Protein AF-A0A161SSN1-F1 (afdb_monomer_lite)

Foldseek 3Di:
DDDDDDPDDDPPPPPPPDDPAAFKEFEWQADDDPDPDAWDPDDDPDDDDDTLVCLQQDDRHGDPLLVVLCVVVPGHYHYDYPVRDPDPQVVVQCVVQPDRFMWGADPVRGIHTQAGPVQSVVCVNHNVSVSVSSVVSVVPDPDPDPPDDPPPDDDD

Sequence (156 aa):
MRWHDAVMGETTDAAASAAPTIDYLGVYDADGGVVGEVRYVIGHLLGRAECALCDITHTWRRKPAWDAMVARLGASFALAHRNEVTDAAAQAVIAETGLPVVLARDPAGGWRAVLRRADLERAGGSVDEFERMLLGARGTGPSPAPPAQDARSSST

Radius of gyration: 21.99 Å; chains: 1; bounding box: 54×60×67 Å

pLDDT: mean 77.08, std 22.72, range [34.78, 98.38]

Secondary structure (DSSP, 8-state):
--PPP-------------PPPPSEEEEESS---S--S-----S--SS----HHHHHHBSSSB-HHHHHHHHHSSS-EEEEEGGG---HHHHHHHHHH-SSEEEEE-TTS-EEEEE-HHHHHHTTT-HHHHHHHHHHHHTTSPPPPPP---------

Structure (mmCIF, N/CA/C/O backbone):
data_AF-A0A161SSN1-F1
#
_entry.id   AF-A0A161SSN1-F1
#
loop_
_atom_site.group_PDB
_atom_site.id
_atom_site.type_symbol
_atom_site.label_atom_id
_atom_site.label_alt_id
_atom_site.label_comp_id
_atom_site.label_asym_id
_atom_site.label_entity_id
_atom_site.label_seq_id
_atom_site.pdbx_PDB_ins_code
_atom_site.Cartn_x
_atom_site.Cartn_y
_atom_site.Cartn_z
_atom_site.occupancy
_atom_site.B_iso_or_equiv
_atom_site.auth_seq_id
_atom_site.auth_comp_id
_atom_site.auth_asym_id
_atom_site.auth_atom_id
_atom_site.pdbx_PDB_model_num
ATOM 1 N N . MET A 1 1 ? 38.252 -30.363 -48.717 1.00 40.38 1 MET A N 1
ATOM 2 C CA . MET A 1 1 ? 38.905 -29.227 -48.032 1.00 40.38 1 MET A CA 1
ATOM 3 C C . MET A 1 1 ? 37.841 -28.156 -47.786 1.00 40.38 1 MET A C 1
ATOM 5 O O . MET A 1 1 ? 37.287 -27.684 -48.765 1.00 40.38 1 MET A O 1
ATOM 9 N N . ARG A 1 2 ? 37.572 -27.827 -46.511 1.00 42.28 2 ARG A N 1
ATOM 10 C CA . ARG A 1 2 ? 36.759 -26.705 -45.980 1.00 42.28 2 ARG A CA 1
ATOM 11 C C . ARG A 1 2 ? 35.248 -26.651 -46.292 1.00 42.28 2 ARG A C 1
ATOM 13 O O . ARG A 1 2 ? 34.822 -26.101 -47.298 1.00 42.28 2 ARG A O 1
ATOM 20 N N . TRP A 1 3 ? 34.458 -27.124 -45.327 1.00 35.62 3 TRP A N 1
ATOM 21 C CA . TRP A 1 3 ? 33.164 -26.531 -44.976 1.00 35.62 3 TRP A CA 1
ATOM 22 C C . TRP A 1 3 ? 33.447 -25.420 -43.953 1.00 35.62 3 TRP A C 1
ATOM 24 O O . TRP A 1 3 ? 34.319 -25.609 -43.105 1.00 35.62 3 TRP A O 1
ATOM 34 N N . HIS A 1 4 ? 32.796 -24.261 -44.066 1.00 47.34 4 HIS A N 1
ATOM 35 C CA . HIS A 1 4 ? 32.842 -23.229 -43.028 1.00 47.34 4 HIS A CA 1
ATOM 36 C C . HIS A 1 4 ? 31.691 -23.440 -42.044 1.00 47.34 4 HIS A C 1
ATOM 38 O O . HIS A 1 4 ? 30.532 -23.531 -42.446 1.00 47.34 4 HIS A O 1
ATOM 44 N N . ASP A 1 5 ? 32.070 -23.502 -40.772 1.00 46.59 5 ASP A N 1
ATOM 45 C CA . ASP A 1 5 ? 31.241 -23.403 -39.579 1.00 46.59 5 ASP A CA 1
ATOM 46 C C . ASP A 1 5 ? 30.484 -22.070 -39.490 1.00 46.59 5 ASP A C 1
ATOM 48 O O . ASP A 1 5 ? 31.051 -21.021 -39.796 1.00 46.59 5 ASP A O 1
ATOM 52 N N . ALA A 1 6 ? 29.243 -22.123 -38.992 1.00 45.47 6 ALA A N 1
ATOM 53 C CA . ALA A 1 6 ? 28.684 -21.171 -38.022 1.00 45.47 6 ALA A CA 1
ATOM 54 C C . ALA A 1 6 ? 27.262 -21.611 -37.615 1.00 45.47 6 ALA A C 1
ATOM 56 O O . ALA A 1 6 ? 26.265 -21.063 -38.082 1.00 45.47 6 ALA A O 1
ATOM 57 N N . VAL A 1 7 ? 27.159 -22.598 -36.721 1.00 49.06 7 VAL A N 1
ATOM 58 C CA . VAL A 1 7 ? 25.970 -22.743 -35.866 1.00 49.06 7 VAL A CA 1
ATOM 59 C C . VAL A 1 7 ? 26.175 -21.781 -34.700 1.00 49.06 7 VAL A C 1
ATOM 61 O O . VAL A 1 7 ? 26.919 -22.067 -33.766 1.00 49.06 7 VAL A O 1
ATOM 64 N N . MET A 1 8 ? 25.587 -20.591 -34.807 1.00 42.59 8 MET A N 1
ATOM 65 C CA . MET A 1 8 ? 25.586 -19.603 -33.733 1.00 42.59 8 MET A CA 1
ATOM 66 C C . MET A 1 8 ? 24.394 -19.852 -32.813 1.00 42.59 8 MET A C 1
ATOM 68 O O . MET A 1 8 ? 23.256 -19.593 -33.189 1.00 42.59 8 MET A O 1
ATOM 72 N N . GLY A 1 9 ? 24.712 -20.286 -31.594 1.00 40.72 9 GLY A N 1
ATOM 73 C CA . GLY A 1 9 ? 24.134 -19.700 -30.388 1.00 40.72 9 GLY A CA 1
ATOM 74 C C . GLY A 1 9 ? 22.748 -20.185 -29.997 1.00 40.72 9 GLY A C 1
ATOM 75 O O . GLY A 1 9 ? 21.757 -19.502 -30.220 1.00 40.72 9 GLY A O 1
ATOM 76 N N . GLU A 1 10 ? 22.744 -21.339 -29.339 1.00 40.31 10 GLU A N 1
ATOM 77 C CA . GLU A 1 10 ? 21.853 -21.726 -28.245 1.00 40.31 10 GLU A CA 1
ATOM 78 C C . GLU A 1 10 ? 21.171 -20.524 -27.562 1.00 40.31 10 GLU A C 1
ATOM 80 O O . GLU A 1 10 ? 21.822 -19.672 -26.950 1.00 40.31 10 GLU A O 1
ATOM 85 N N . THR A 1 11 ? 19.844 -20.452 -27.671 1.00 47.59 11 THR A N 1
ATOM 86 C CA . THR A 1 11 ? 19.005 -19.602 -26.832 1.00 47.59 11 THR A CA 1
ATOM 87 C C . THR A 1 11 ? 19.055 -20.147 -25.415 1.00 47.59 11 THR A C 1
ATOM 89 O O . THR A 1 11 ? 18.229 -20.966 -25.016 1.00 47.59 11 THR A O 1
ATOM 92 N N . THR A 1 12 ? 20.041 -19.703 -24.638 1.00 43.59 12 THR A N 1
ATOM 93 C CA . THR A 1 12 ? 20.001 -19.890 -23.192 1.00 43.59 12 THR A CA 1
ATOM 94 C C . THR A 1 12 ? 18.860 -19.042 -22.658 1.00 43.59 12 THR A C 1
ATOM 96 O O . THR A 1 12 ? 18.993 -17.835 -22.452 1.00 43.59 12 THR A O 1
ATOM 99 N N . ASP A 1 13 ? 17.727 -19.710 -22.473 1.00 44.12 13 ASP A N 1
ATOM 100 C CA . ASP A 1 13 ? 16.623 -19.283 -21.639 1.00 44.12 13 ASP A CA 1
ATOM 101 C C . ASP A 1 13 ? 17.204 -19.036 -20.243 1.00 44.12 13 ASP A C 1
ATOM 103 O O . ASP A 1 13 ? 17.470 -19.953 -19.459 1.00 44.12 13 ASP A O 1
ATOM 107 N N . ALA A 1 14 ? 17.542 -17.777 -19.975 1.00 45.66 14 ALA A N 1
ATOM 108 C CA . ALA A 1 14 ? 17.942 -17.350 -18.656 1.00 45.66 14 ALA A CA 1
ATOM 109 C C . ALA A 1 14 ? 16.680 -17.390 -17.796 1.00 45.66 14 ALA A C 1
ATOM 111 O O . ALA A 1 14 ? 15.989 -16.386 -17.632 1.00 45.66 14 ALA A O 1
ATOM 112 N N . ALA A 1 15 ? 16.396 -18.565 -17.233 1.00 51.25 15 ALA A N 1
ATOM 113 C CA . ALA A 1 15 ? 15.621 -18.699 -16.014 1.00 51.25 15 ALA A CA 1
ATOM 114 C C . ALA A 1 15 ? 16.363 -17.916 -14.919 1.00 51.25 15 ALA A C 1
ATOM 116 O O . ALA A 1 15 ? 17.143 -18.455 -14.132 1.00 51.25 15 ALA A O 1
ATOM 117 N N . ALA A 1 16 ? 16.187 -16.596 -14.944 1.00 51.75 16 ALA A N 1
ATOM 118 C CA . ALA A 1 16 ? 16.660 -15.693 -13.926 1.00 51.75 16 ALA A CA 1
ATOM 119 C C . ALA A 1 16 ? 15.974 -16.099 -12.623 1.00 51.75 16 ALA A C 1
ATOM 121 O O . ALA A 1 16 ? 14.752 -16.223 -12.560 1.00 51.75 16 ALA A O 1
ATOM 122 N N . SER A 1 17 ? 16.797 -16.360 -11.610 1.00 52.53 17 SER A N 1
ATOM 123 C CA . SER A 1 17 ? 16.401 -16.767 -10.265 1.00 52.53 17 SER A CA 1
ATOM 124 C C . SER A 1 17 ? 15.193 -15.961 -9.780 1.00 52.53 17 SER A C 1
ATOM 126 O O . SER A 1 17 ? 15.300 -14.765 -9.502 1.00 52.53 17 SER A O 1
ATOM 128 N N . ALA A 1 18 ? 14.031 -16.610 -9.718 1.00 55.31 18 ALA A N 1
ATOM 129 C CA . ALA A 1 18 ? 12.792 -15.965 -9.324 1.00 55.31 18 ALA A CA 1
ATOM 130 C C . ALA A 1 18 ? 12.758 -15.845 -7.798 1.00 55.31 18 ALA A C 1
ATOM 132 O O . ALA A 1 18 ? 12.146 -16.654 -7.099 1.00 55.31 18 ALA A O 1
ATOM 133 N N . ALA A 1 19 ? 13.423 -14.817 -7.266 1.00 55.28 19 ALA A N 1
ATOM 134 C CA . ALA A 1 19 ? 13.026 -14.284 -5.971 1.00 55.28 19 ALA A CA 1
ATOM 135 C C . ALA A 1 19 ? 11.505 -14.030 -6.015 1.00 55.28 19 ALA A C 1
ATOM 137 O O . ALA A 1 19 ? 11.002 -13.581 -7.055 1.00 55.28 19 ALA A O 1
ATOM 138 N N . PRO A 1 20 ? 10.760 -14.346 -4.940 1.00 61.78 20 PRO A N 1
ATOM 139 C CA . PRO A 1 20 ? 9.311 -14.215 -4.948 1.00 61.78 20 PRO A CA 1
ATOM 140 C C . PRO A 1 20 ? 8.940 -12.787 -5.341 1.00 61.78 20 PRO A C 1
ATOM 142 O O . PRO A 1 20 ? 9.338 -11.815 -4.698 1.00 61.78 20 PRO A O 1
ATOM 145 N N . THR A 1 21 ? 8.228 -12.674 -6.456 1.00 79.81 21 THR A N 1
ATOM 146 C CA . THR A 1 21 ? 7.774 -11.392 -6.976 1.00 79.81 21 THR A CA 1
ATOM 147 C C . THR A 1 21 ? 6.559 -10.950 -6.179 1.00 79.81 21 THR A C 1
ATOM 149 O O . THR A 1 21 ? 5.642 -11.736 -5.974 1.00 79.81 21 THR A O 1
ATOM 152 N N . ILE A 1 22 ? 6.572 -9.698 -5.723 1.00 89.69 22 ILE A N 1
ATOM 153 C CA . ILE A 1 22 ? 5.434 -9.079 -5.048 1.00 89.69 22 ILE A CA 1
ATOM 154 C C . ILE A 1 22 ? 4.374 -8.700 -6.090 1.00 89.69 22 ILE A C 1
ATOM 156 O O . ILE A 1 22 ? 4.666 -7.926 -6.999 1.00 89.69 22 ILE A O 1
ATOM 160 N N . ASP A 1 23 ? 3.151 -9.207 -5.936 1.00 94.88 23 ASP A N 1
ATOM 161 C CA . ASP A 1 23 ? 2.027 -8.935 -6.841 1.00 94.88 23 ASP A CA 1
ATOM 162 C C . ASP A 1 23 ? 1.359 -7.595 -6.515 1.00 94.88 23 ASP A C 1
ATOM 164 O O . ASP A 1 23 ? 0.913 -6.884 -7.415 1.00 94.88 23 ASP A O 1
ATOM 168 N N . TYR A 1 24 ? 1.301 -7.230 -5.229 1.00 97.19 24 TYR A N 1
ATOM 169 C CA . TYR A 1 24 ? 0.722 -5.972 -4.755 1.00 97.19 24 TYR A CA 1
ATOM 170 C C . TYR A 1 24 ? 1.616 -5.267 -3.750 1.00 97.19 24 TYR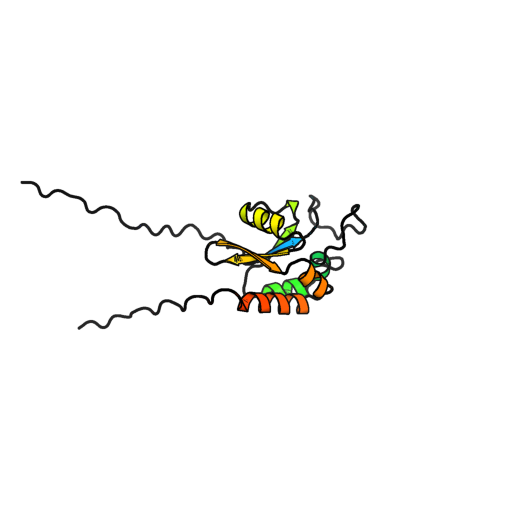 A C 1
ATOM 172 O O . TYR A 1 24 ? 2.120 -5.884 -2.813 1.00 97.19 24 TYR A O 1
ATOM 180 N N . LEU A 1 25 ? 1.729 -3.951 -3.897 1.00 97.62 25 LEU A N 1
ATOM 181 C CA . LEU A 1 25 ? 2.421 -3.086 -2.952 1.00 97.62 25 LEU A CA 1
ATOM 182 C C . LEU A 1 25 ? 1.465 -1.999 -2.459 1.00 97.62 25 LEU A C 1
ATOM 184 O O . LEU A 1 25 ? 1.104 -1.093 -3.207 1.00 97.62 25 LEU A O 1
ATOM 188 N N . GLY A 1 26 ? 1.054 -2.083 -1.196 1.00 97.75 26 GLY A N 1
ATOM 189 C CA . GLY A 1 26 ? 0.355 -0.997 -0.513 1.00 97.75 26 GLY A CA 1
ATOM 190 C C . GLY A 1 26 ? 1.355 -0.029 0.113 1.00 97.75 26 GLY A C 1
ATOM 191 O O . GLY A 1 26 ? 2.155 -0.435 0.954 1.00 97.75 26 GLY A O 1
ATOM 192 N N . VAL A 1 27 ? 1.300 1.243 -0.275 1.00 96.81 27 VAL A N 1
ATOM 193 C CA . VAL A 1 27 ? 2.195 2.288 0.231 1.00 96.81 27 VAL A CA 1
ATOM 194 C C . VAL A 1 27 ? 1.410 3.276 1.078 1.00 96.81 27 VAL A C 1
ATOM 196 O O . VAL A 1 27 ? 0.480 3.938 0.604 1.00 96.81 27 VAL A O 1
ATOM 199 N N . TYR A 1 28 ? 1.789 3.373 2.349 1.00 93.88 28 TYR A N 1
ATOM 200 C CA . TYR A 1 28 ? 1.206 4.330 3.279 1.00 93.88 28 TYR A CA 1
ATOM 201 C C . TYR A 1 28 ? 1.656 5.757 2.963 1.00 93.88 28 TYR A C 1
ATOM 203 O O . TYR A 1 28 ? 2.808 5.992 2.602 1.00 93.88 28 TYR A O 1
ATOM 211 N N . ASP A 1 29 ? 0.788 6.736 3.217 1.00 91.00 29 ASP A N 1
ATOM 212 C CA . ASP A 1 29 ? 1.193 8.142 3.335 1.00 91.00 29 ASP A CA 1
ATOM 213 C C . ASP A 1 29 ? 1.758 8.433 4.737 1.00 91.00 29 ASP A C 1
ATOM 215 O O . ASP A 1 29 ? 1.229 9.231 5.508 1.00 91.00 29 ASP A O 1
ATOM 219 N N . ALA A 1 30 ? 2.802 7.699 5.109 1.00 84.06 30 ALA A N 1
ATOM 220 C CA . ALA A 1 30 ? 3.492 7.823 6.386 1.00 84.06 30 ALA A CA 1
ATOM 221 C C . ALA A 1 30 ? 4.955 7.397 6.219 1.00 84.06 30 ALA A C 1
ATOM 223 O O . ALA A 1 30 ? 5.261 6.618 5.313 1.00 84.06 30 ALA A O 1
ATOM 224 N N . ASP A 1 31 ? 5.835 7.905 7.084 1.00 82.25 31 ASP A N 1
ATOM 225 C CA . ASP A 1 31 ? 7.239 7.489 7.149 1.00 82.25 31 ASP A CA 1
ATOM 226 C C . ASP A 1 31 ? 7.417 6.392 8.211 1.00 82.25 31 ASP A C 1
ATOM 228 O O . ASP A 1 31 ? 6.900 6.508 9.323 1.00 82.25 31 ASP A O 1
ATOM 232 N N . GLY A 1 32 ? 8.170 5.347 7.872 1.00 67.44 32 GLY A N 1
ATOM 233 C CA . GLY A 1 32 ? 8.630 4.310 8.790 1.00 67.44 32 GLY A CA 1
ATOM 234 C C . GLY A 1 32 ? 9.883 4.751 9.545 1.00 67.44 32 GLY A C 1
ATOM 235 O O . GLY A 1 32 ? 10.665 5.567 9.049 1.00 67.44 32 GLY A O 1
ATOM 236 N N . GLY A 1 33 ? 10.085 4.216 10.751 1.00 63.75 33 GLY A N 1
ATOM 237 C CA . GLY A 1 33 ? 11.220 4.541 11.619 1.00 63.75 33 GLY A CA 1
ATOM 238 C C . GLY A 1 33 ? 11.784 3.320 12.347 1.00 63.75 33 GLY A C 1
ATOM 239 O O . GLY A 1 33 ? 11.089 2.326 12.554 1.00 63.75 33 GLY A O 1
ATOM 240 N N . VAL A 1 34 ? 13.059 3.403 12.746 1.00 50.50 34 VAL A N 1
ATOM 241 C CA . VAL A 1 34 ? 13.806 2.327 13.422 1.00 50.50 34 VAL A CA 1
ATOM 242 C C . VAL A 1 34 ? 13.407 2.234 14.899 1.00 50.50 34 VAL A C 1
ATOM 244 O O . VAL A 1 34 ? 14.167 2.602 15.786 1.00 50.50 34 VAL A O 1
ATOM 247 N N . VAL A 1 35 ? 12.207 1.739 15.179 1.00 46.00 35 VAL A N 1
ATOM 248 C CA . VAL A 1 35 ? 11.908 1.071 16.451 1.00 46.00 35 VAL A CA 1
ATOM 249 C C . VAL A 1 35 ? 11.103 -0.164 16.092 1.00 46.00 35 VAL A C 1
ATOM 251 O O . VAL A 1 35 ? 9.888 -0.115 15.909 1.00 46.00 35 VAL A O 1
ATOM 254 N N . GLY A 1 36 ? 11.826 -1.269 15.910 1.00 45.84 36 GLY A N 1
ATOM 255 C CA . GLY A 1 36 ? 11.221 -2.584 15.796 1.00 45.84 36 GLY A CA 1
ATOM 256 C C . GLY A 1 36 ? 10.258 -2.795 16.958 1.00 45.84 36 GLY A C 1
ATOM 257 O O . GLY A 1 36 ? 10.601 -2.537 18.106 1.00 45.84 36 GLY A O 1
ATOM 258 N N . GLU A 1 37 ? 9.046 -3.231 16.625 1.00 55.56 37 GLU A N 1
ATOM 259 C CA . GLU A 1 37 ? 8.090 -3.771 17.585 1.00 55.56 37 GLU A CA 1
ATOM 260 C C . GLU A 1 37 ? 7.696 -2.801 18.711 1.00 55.56 37 GLU A C 1
ATOM 262 O O . GLU A 1 37 ? 7.986 -3.058 19.865 1.00 55.56 37 GLU A O 1
ATOM 267 N N . VAL A 1 38 ? 7.001 -1.695 18.409 1.00 48.44 38 VAL A N 1
ATOM 268 C CA . VAL A 1 38 ? 5.951 -1.135 19.291 1.00 48.44 38 VAL A CA 1
ATOM 269 C C . VAL A 1 38 ? 5.221 0.006 18.583 1.00 48.44 38 VAL A C 1
ATOM 271 O O . VAL A 1 38 ? 5.711 1.115 18.448 1.00 48.44 38 VAL A O 1
ATOM 274 N N . ARG A 1 39 ? 3.982 -0.338 18.218 1.00 43.31 39 ARG A N 1
ATOM 275 C CA . ARG A 1 39 ? 2.767 0.478 18.280 1.00 43.31 39 ARG A CA 1
ATOM 276 C C . ARG A 1 39 ? 2.682 1.705 17.385 1.00 43.31 39 ARG A C 1
ATOM 278 O O . ARG A 1 39 ? 3.601 2.491 17.237 1.00 43.31 39 ARG A O 1
ATOM 285 N N . TYR A 1 40 ? 1.465 1.873 16.877 1.00 48.56 40 TYR A N 1
ATOM 286 C CA . TYR A 1 40 ? 0.859 3.156 16.561 1.00 48.56 40 TYR A CA 1
ATOM 287 C C . TYR A 1 40 ? 1.360 4.184 17.585 1.00 48.56 40 TYR A C 1
ATOM 289 O O . TYR A 1 40 ? 0.883 4.206 18.724 1.00 48.56 40 TYR A O 1
ATOM 297 N N . VAL A 1 41 ? 2.389 4.958 17.225 1.00 48.00 41 VAL A N 1
ATOM 298 C CA . VAL A 1 41 ? 2.757 6.144 17.985 1.00 48.00 41 VAL A CA 1
ATOM 299 C C . VAL A 1 41 ? 1.588 7.073 17.744 1.00 48.00 41 VAL A C 1
ATOM 301 O O . VAL A 1 41 ? 1.436 7.694 16.695 1.00 48.00 41 VAL A O 1
ATOM 304 N N . ILE A 1 42 ? 0.677 6.991 18.706 1.00 48.38 42 ILE A N 1
ATOM 305 C CA . ILE A 1 42 ? -0.491 7.824 18.854 1.00 48.38 42 ILE A CA 1
ATOM 306 C C . ILE A 1 42 ? -0.039 9.262 18.706 1.00 48.38 42 ILE A C 1
ATOM 308 O O . ILE A 1 42 ? 0.881 9.719 19.382 1.00 48.38 42 ILE A O 1
ATOM 312 N N . GLY A 1 43 ? -0.788 9.963 17.871 1.00 41.31 43 GLY A N 1
ATOM 313 C CA . GLY A 1 43 ? -0.742 11.397 17.788 1.00 41.31 43 GLY A CA 1
ATOM 314 C C . GLY A 1 43 ? 0.116 11.828 16.626 1.00 41.31 43 GLY A C 1
ATOM 315 O O . GLY A 1 43 ? 1.328 11.925 16.743 1.00 41.31 43 GLY A O 1
ATOM 316 N N . HIS A 1 44 ? -0.559 12.244 15.558 1.00 45.22 44 HIS A N 1
ATOM 317 C CA . HIS A 1 44 ? -0.343 13.631 15.187 1.00 45.22 44 HIS A CA 1
ATOM 318 C C . HIS A 1 44 ? 1.136 13.955 14.923 1.00 45.22 44 HIS A C 1
ATOM 320 O O . HIS A 1 44 ? 1.631 14.977 15.396 1.00 45.22 44 HIS A O 1
ATOM 326 N N . LEU A 1 45 ? 1.846 13.102 14.166 1.00 47.47 45 LEU A N 1
ATOM 327 C CA . LEU A 1 45 ? 3.151 13.443 13.594 1.00 47.47 45 LEU A CA 1
ATOM 328 C C . LEU A 1 45 ? 2.932 14.440 12.443 1.00 47.47 45 LEU A C 1
ATOM 330 O O . LEU A 1 45 ? 3.171 14.184 11.268 1.00 47.47 45 LEU A O 1
ATOM 334 N N . LEU A 1 46 ? 2.430 15.601 12.868 1.00 43.72 46 LEU A N 1
ATOM 335 C CA . LEU A 1 46 ? 2.869 16.926 12.482 1.00 43.72 46 LEU A CA 1
ATOM 336 C C . LEU A 1 46 ? 2.601 17.252 11.011 1.00 43.72 46 LEU A C 1
ATOM 338 O O . LEU A 1 46 ? 3.508 17.570 10.247 1.00 43.72 46 LEU A O 1
ATOM 342 N N . GLY A 1 47 ? 1.310 17.226 10.652 1.00 43.62 47 GLY A N 1
ATOM 343 C CA . GLY A 1 47 ? 0.776 18.032 9.548 1.00 43.62 47 GLY A CA 1
ATOM 344 C C . GLY A 1 47 ? 0.318 17.291 8.292 1.00 43.62 47 GLY A C 1
ATOM 345 O O . GLY A 1 47 ? 0.161 17.936 7.259 1.00 43.62 47 GLY A O 1
ATOM 346 N N . ARG A 1 48 ? 0.110 15.968 8.333 1.00 51.03 48 ARG A N 1
ATOM 347 C CA . ARG A 1 48 ? -0.329 15.193 7.157 1.00 51.03 48 ARG A CA 1
ATOM 348 C C . ARG A 1 48 ? -1.630 14.446 7.455 1.00 51.03 48 ARG A C 1
ATOM 350 O O . ARG A 1 48 ? -1.822 13.989 8.578 1.00 51.03 48 ARG A O 1
ATOM 357 N N . ALA A 1 49 ? -2.528 14.433 6.470 1.00 54.50 49 ALA A N 1
ATOM 358 C CA . ALA A 1 49 ? -3.894 13.920 6.564 1.00 54.50 49 ALA A CA 1
ATOM 359 C C . ALA A 1 49 ? -3.957 12.473 7.086 1.00 54.50 49 ALA A C 1
ATOM 361 O O . ALA A 1 49 ? -2.984 11.727 6.996 1.00 54.50 49 ALA A O 1
ATOM 362 N N . GLU A 1 50 ? -5.122 12.080 7.601 1.00 73.69 50 GLU A N 1
ATOM 363 C CA . GLU A 1 50 ? -5.447 10.685 7.907 1.00 73.69 50 GLU A CA 1
ATOM 364 C C . GLU A 1 50 ? -5.063 9.767 6.727 1.00 73.69 50 GLU A C 1
ATOM 366 O O . GLU A 1 50 ? -5.418 10.005 5.568 1.00 73.69 50 GLU A O 1
ATOM 371 N N . CYS A 1 51 ? -4.237 8.752 6.992 1.00 87.69 51 CYS A N 1
ATOM 372 C CA . CYS A 1 51 ? -3.822 7.799 5.969 1.00 87.69 51 CYS A CA 1
ATOM 373 C C . CYS A 1 51 ? -4.843 6.661 5.928 1.00 87.69 51 CYS A C 1
ATOM 375 O O . CYS A 1 51 ? -4.763 5.727 6.724 1.00 87.69 51 CYS A O 1
ATOM 377 N N . ALA A 1 52 ? -5.760 6.696 4.960 1.00 92.38 52 ALA A N 1
ATOM 378 C CA . ALA A 1 52 ? -6.831 5.703 4.850 1.00 92.38 52 ALA A CA 1
ATOM 379 C C . ALA A 1 52 ? -6.326 4.244 4.775 1.00 92.38 52 ALA A C 1
ATOM 381 O O . ALA A 1 52 ? -6.960 3.336 5.307 1.00 92.38 52 ALA A O 1
ATOM 382 N N . LEU A 1 53 ? -5.151 3.986 4.179 1.00 94.62 53 LEU A N 1
ATOM 383 C CA . LEU A 1 53 ? -4.563 2.637 4.176 1.00 94.62 53 LEU A CA 1
ATOM 384 C C . LEU A 1 53 ? -4.107 2.194 5.576 1.00 94.62 53 LEU A C 1
ATOM 386 O O . LEU A 1 53 ? -4.208 1.009 5.903 1.00 94.62 53 LEU A O 1
ATOM 390 N N . CYS A 1 54 ? -3.650 3.120 6.427 1.00 91.62 54 CYS A N 1
ATOM 391 C CA . CYS A 1 54 ? -3.377 2.823 7.834 1.00 91.62 54 CYS A CA 1
ATOM 392 C C . CYS A 1 54 ? -4.666 2.398 8.547 1.00 91.62 54 CYS A C 1
ATOM 394 O O . CYS A 1 54 ? -4.658 1.380 9.234 1.00 91.62 54 CYS A O 1
ATOM 396 N N . ASP A 1 55 ? -5.778 3.101 8.320 1.00 90.62 55 ASP A N 1
ATOM 397 C CA . ASP A 1 55 ? -7.065 2.778 8.950 1.00 90.62 55 ASP A CA 1
ATOM 398 C C . ASP A 1 55 ? -7.623 1.430 8.491 1.00 90.62 55 ASP A C 1
ATOM 400 O O . ASP A 1 55 ? -8.272 0.726 9.264 1.00 90.62 55 ASP A O 1
ATOM 404 N N . ILE A 1 56 ? -7.358 1.029 7.245 1.00 95.81 56 ILE A N 1
ATOM 405 C CA . ILE A 1 56 ? -7.739 -0.288 6.716 1.00 95.81 56 ILE A CA 1
ATOM 406 C C . ILE A 1 56 ? -6.912 -1.395 7.380 1.00 95.81 56 ILE A C 1
ATOM 408 O O . ILE A 1 56 ? -7.463 -2.416 7.792 1.00 95.81 56 ILE A O 1
ATOM 412 N N . THR A 1 57 ? -5.605 -1.189 7.526 1.00 93.88 57 THR A N 1
ATOM 413 C CA . THR A 1 57 ? -4.641 -2.223 7.940 1.00 93.88 57 THR A CA 1
ATOM 414 C C . THR A 1 57 ? -4.466 -2.334 9.457 1.00 93.88 57 THR A C 1
ATOM 416 O O . THR A 1 57 ? -4.132 -3.412 9.959 1.00 93.88 57 THR A O 1
ATOM 419 N N . HIS A 1 58 ? -4.705 -1.257 10.209 1.00 89.56 58 HIS A N 1
ATOM 420 C CA . HIS A 1 58 ? -4.404 -1.154 11.636 1.00 89.56 58 HIS A CA 1
ATOM 421 C C . HIS A 1 58 ? -5.588 -0.631 12.460 1.00 89.56 58 HIS A C 1
ATOM 423 O O . HIS A 1 58 ? -6.479 0.065 11.988 1.00 89.56 58 HIS A O 1
ATOM 429 N N . THR A 1 59 ? -5.589 -0.991 13.741 1.00 81.75 59 THR A N 1
ATOM 430 C CA . THR A 1 59 ? -6.271 -0.233 14.798 1.00 81.75 59 THR A CA 1
ATOM 431 C C . THR A 1 59 ? -5.170 0.328 15.698 1.00 81.75 59 THR A C 1
ATOM 433 O O . THR A 1 59 ? -4.488 1.266 15.318 1.00 81.75 59 THR A O 1
ATOM 436 N N . TRP A 1 60 ? -4.865 -0.325 16.822 1.00 78.12 60 TRP A N 1
ATOM 437 C CA . TRP A 1 60 ? -3.650 -0.066 17.614 1.00 78.12 60 TRP A CA 1
ATOM 438 C C . TRP A 1 60 ? -2.482 -1.006 17.253 1.00 78.12 60 TRP A C 1
ATOM 440 O O . TRP A 1 60 ? -1.339 -0.793 17.660 1.00 78.12 60 TRP A O 1
ATOM 450 N N . ARG A 1 61 ? -2.802 -2.077 16.521 1.00 81.50 61 ARG A N 1
ATOM 451 C CA . ARG A 1 61 ? -1.919 -3.073 15.898 1.00 81.50 61 ARG A CA 1
ATOM 452 C C . ARG A 1 61 ? -2.517 -3.463 14.547 1.00 81.50 61 ARG A C 1
ATOM 454 O O . ARG A 1 61 ? -3.663 -3.097 14.274 1.00 81.50 61 ARG A O 1
ATOM 461 N N . ARG A 1 62 ? -1.783 -4.236 13.744 1.00 86.50 62 ARG A N 1
ATOM 462 C CA . ARG A 1 62 ? -2.312 -4.802 12.497 1.00 86.50 62 ARG A CA 1
ATOM 463 C C . ARG A 1 62 ? -3.581 -5.611 12.773 1.00 86.50 62 ARG A C 1
ATOM 465 O O . ARG A 1 62 ? -3.647 -6.355 13.756 1.00 86.50 62 ARG A O 1
ATOM 472 N N . LYS A 1 63 ? -4.609 -5.425 11.946 1.00 92.38 63 LYS A N 1
ATOM 473 C CA . LYS A 1 63 ? -5.881 -6.137 12.086 1.00 92.38 63 LYS A CA 1
ATOM 474 C C . LYS A 1 63 ? -5.691 -7.610 11.708 1.00 92.38 63 LYS A C 1
ATOM 476 O O . LYS A 1 63 ? -5.259 -7.873 10.593 1.00 92.38 63 LYS A O 1
ATOM 481 N N . PRO A 1 64 ? -6.123 -8.579 12.535 1.00 96.62 64 PRO A N 1
ATOM 482 C CA . PRO A 1 64 ? -6.123 -9.988 12.132 1.00 96.62 64 PRO A CA 1
ATOM 483 C C . PRO A 1 64 ? -6.942 -10.252 10.859 1.00 96.62 64 PRO A C 1
ATOM 485 O O . PRO A 1 64 ? -6.601 -11.122 10.066 1.00 96.62 64 PRO A O 1
ATOM 488 N N . ALA A 1 65 ? -8.003 -9.465 10.635 1.00 97.25 65 ALA A N 1
ATOM 489 C CA . ALA A 1 65 ? -8.801 -9.523 9.411 1.00 97.25 65 ALA A CA 1
ATOM 490 C C . ALA A 1 65 ? -7.983 -9.180 8.154 1.00 97.25 65 ALA A C 1
ATOM 492 O O . ALA A 1 65 ? -8.212 -9.781 7.109 1.00 97.25 65 ALA A O 1
ATOM 493 N N . TRP A 1 66 ? -7.012 -8.263 8.262 1.00 97.56 66 TRP A N 1
ATOM 494 C CA . TRP A 1 66 ? -6.100 -7.935 7.166 1.00 97.56 66 TRP A CA 1
ATOM 495 C C . TRP A 1 66 ? -5.234 -9.140 6.798 1.00 97.56 66 TRP A C 1
ATOM 497 O O . TRP A 1 66 ? -5.201 -9.537 5.638 1.00 97.56 66 TRP A O 1
ATOM 507 N N . ASP A 1 67 ? -4.589 -9.762 7.788 1.00 95.69 67 ASP A N 1
ATOM 508 C CA . ASP A 1 67 ? -3.735 -10.931 7.549 1.00 95.69 67 ASP A CA 1
ATOM 509 C C . ASP A 1 67 ? -4.549 -12.105 6.979 1.00 95.69 67 ASP A C 1
ATOM 511 O O . ASP A 1 67 ? -4.120 -12.773 6.038 1.00 95.69 67 ASP A O 1
ATOM 515 N N . ALA A 1 68 ? -5.770 -12.311 7.486 1.00 97.88 68 ALA A N 1
ATOM 516 C CA . ALA A 1 68 ? -6.686 -13.315 6.956 1.00 97.88 68 ALA A CA 1
ATOM 517 C C . ALA A 1 68 ? -7.103 -13.022 5.504 1.00 97.88 68 ALA A C 1
ATOM 519 O O . ALA A 1 68 ? -7.233 -13.957 4.718 1.00 97.88 68 ALA A O 1
ATOM 520 N N . MET A 1 69 ? -7.324 -11.755 5.143 1.00 97.62 69 MET A N 1
ATOM 521 C CA . MET A 1 69 ? -7.626 -11.345 3.768 1.00 97.62 69 MET A CA 1
ATOM 522 C C . MET A 1 69 ? -6.442 -11.612 2.839 1.00 97.62 69 MET A C 1
ATOM 524 O O . MET A 1 69 ? -6.614 -12.289 1.828 1.00 97.62 69 MET A O 1
ATOM 528 N N . VAL A 1 70 ? -5.229 -11.191 3.216 1.00 96.25 70 VAL A N 1
ATOM 529 C CA . VAL A 1 70 ? -4.015 -11.445 2.421 1.00 96.25 70 VAL A CA 1
ATOM 530 C C . VAL A 1 70 ? -3.801 -12.947 2.206 1.00 96.25 70 VAL A C 1
ATOM 532 O O . VAL A 1 70 ? -3.494 -13.366 1.093 1.00 96.25 70 VAL A O 1
ATOM 535 N N . ALA A 1 71 ? -4.043 -13.777 3.225 1.00 95.38 71 ALA A N 1
ATOM 536 C CA . ALA A 1 71 ? -3.941 -15.232 3.100 1.00 95.38 71 ALA A CA 1
ATOM 537 C C . ALA A 1 71 ? -4.944 -15.838 2.095 1.00 95.38 71 ALA A C 1
ATOM 539 O O . ALA A 1 71 ? -4.631 -16.832 1.442 1.00 95.38 71 ALA A O 1
ATOM 540 N N . ARG A 1 72 ? -6.141 -15.251 1.946 1.00 94.81 72 ARG A N 1
ATOM 541 C CA . ARG A 1 72 ? -7.165 -15.695 0.978 1.00 94.81 72 ARG A CA 1
ATOM 542 C C . ARG A 1 72 ? -6.956 -15.145 -0.430 1.00 94.81 72 ARG A C 1
ATOM 544 O O . ARG A 1 72 ? -7.528 -15.672 -1.379 1.00 94.81 72 ARG A O 1
ATOM 551 N N . LEU A 1 73 ? -6.149 -14.097 -0.572 1.00 90.75 73 LEU A N 1
ATOM 552 C CA . LEU A 1 73 ? -6.025 -13.309 -1.794 1.00 90.75 73 LEU A CA 1
ATOM 553 C C . LEU A 1 73 ? -5.405 -14.079 -2.979 1.00 90.75 73 LEU A C 1
ATOM 555 O O . LEU A 1 73 ? -5.523 -13.645 -4.130 1.00 90.75 73 LEU A O 1
ATOM 559 N N . GLY A 1 74 ? -4.707 -15.186 -2.700 1.00 90.06 74 GLY A N 1
ATOM 560 C CA . GLY A 1 74 ? -4.013 -15.995 -3.708 1.00 90.06 74 GLY A CA 1
ATOM 561 C C . GLY A 1 74 ? -2.892 -15.246 -4.438 1.00 90.06 74 GLY A C 1
ATOM 562 O O . GLY A 1 74 ? -2.488 -15.664 -5.516 1.00 90.06 74 GLY A O 1
ATOM 563 N N . ALA A 1 75 ? -2.433 -14.122 -3.881 1.00 90.88 75 ALA A N 1
ATOM 564 C CA . ALA A 1 75 ? -1.388 -13.267 -4.429 1.00 90.88 75 ALA A CA 1
ATOM 565 C C . ALA A 1 75 ? -0.581 -12.654 -3.283 1.00 90.88 75 ALA A C 1
ATOM 567 O O . ALA A 1 75 ? -1.122 -12.379 -2.207 1.00 90.88 75 ALA A O 1
ATOM 568 N N . SER A 1 76 ? 0.701 -12.418 -3.519 1.00 93.75 76 SER A N 1
ATOM 569 C CA . SER A 1 76 ? 1.582 -11.776 -2.552 1.00 93.75 76 SER A CA 1
ATOM 570 C C . SER A 1 76 ? 1.238 -10.290 -2.393 1.00 93.75 76 SER A C 1
ATOM 572 O O . SER A 1 76 ? 1.013 -9.565 -3.362 1.00 93.75 76 SER A O 1
ATOM 574 N N . PHE A 1 77 ? 1.184 -9.824 -1.146 1.00 95.94 77 PHE A N 1
ATOM 575 C CA . PHE A 1 77 ? 0.866 -8.436 -0.820 1.00 95.94 77 PHE A CA 1
ATOM 576 C C . PHE A 1 77 ? 1.887 -7.904 0.183 1.00 95.94 77 PHE A C 1
ATOM 578 O O . PHE A 1 77 ? 1.946 -8.366 1.324 1.00 95.94 77 PHE A O 1
ATOM 585 N N . ALA A 1 78 ? 2.675 -6.917 -0.232 1.00 95.69 78 ALA A N 1
ATOM 586 C CA . ALA A 1 78 ? 3.595 -6.195 0.633 1.00 95.69 78 ALA A CA 1
ATOM 587 C C . ALA A 1 78 ? 3.001 -4.851 1.065 1.00 95.69 78 ALA A C 1
ATOM 589 O O . ALA A 1 78 ? 2.224 -4.220 0.346 1.00 95.69 78 ALA A O 1
ATOM 590 N N . LEU A 1 79 ? 3.399 -4.406 2.252 1.00 95.50 79 LEU A N 1
ATOM 591 C CA . LEU A 1 79 ? 3.091 -3.085 2.782 1.00 95.50 79 LEU A CA 1
ATOM 592 C C . LEU A 1 79 ? 4.403 -2.365 3.063 1.00 95.50 79 LEU A C 1
ATOM 594 O O . LEU A 1 79 ? 5.304 -2.966 3.646 1.00 95.50 79 LEU A O 1
ATOM 598 N N . ALA A 1 80 ? 4.483 -1.098 2.679 1.00 93.69 80 ALA A N 1
ATOM 599 C CA . ALA A 1 80 ? 5.647 -0.256 2.918 1.00 93.69 80 ALA A CA 1
ATOM 600 C C . ALA A 1 80 ? 5.219 1.154 3.325 1.00 93.69 80 ALA A C 1
ATOM 602 O O . ALA A 1 80 ? 4.198 1.679 2.866 1.00 93.69 80 ALA A O 1
ATOM 603 N N . HIS A 1 81 ? 6.019 1.793 4.167 1.00 91.19 81 HIS A N 1
ATOM 604 C CA . HIS A 1 81 ? 5.981 3.242 4.312 1.00 91.19 81 HIS A CA 1
ATOM 605 C C . HIS A 1 81 ? 6.598 3.909 3.082 1.00 91.19 81 HIS A C 1
ATOM 607 O O . HIS A 1 81 ? 7.416 3.316 2.377 1.00 91.19 81 HIS A O 1
ATOM 613 N N . ARG A 1 82 ? 6.238 5.164 2.807 1.00 91.69 82 ARG A N 1
ATOM 614 C CA . ARG A 1 82 ? 6.696 5.840 1.582 1.00 91.69 82 ARG A CA 1
ATOM 615 C C . ARG A 1 82 ? 8.219 5.966 1.486 1.00 91.69 82 ARG A C 1
ATOM 617 O O . ARG A 1 82 ? 8.762 5.887 0.393 1.00 91.69 82 ARG A O 1
ATOM 624 N N . ASN A 1 83 ? 8.904 6.122 2.619 1.00 87.75 83 ASN A N 1
ATOM 625 C CA . ASN A 1 83 ? 10.365 6.186 2.703 1.00 87.75 83 ASN A CA 1
ATOM 626 C C . ASN A 1 83 ? 11.048 4.806 2.646 1.00 87.75 83 ASN A C 1
ATOM 628 O O . ASN A 1 83 ? 12.271 4.747 2.571 1.00 87.75 83 ASN A O 1
ATOM 632 N N . GLU A 1 84 ? 10.285 3.712 2.679 1.00 91.00 84 GLU A N 1
ATOM 633 C CA . GLU A 1 84 ? 10.786 2.336 2.554 1.00 91.00 84 GLU A CA 1
ATOM 634 C C . GLU A 1 84 ? 10.694 1.812 1.109 1.00 91.00 84 GLU A C 1
ATOM 636 O O . GLU A 1 84 ? 11.279 0.779 0.787 1.00 91.00 84 GLU A O 1
ATOM 641 N N . VAL A 1 85 ? 9.982 2.512 0.217 1.00 93.69 85 VAL A N 1
ATOM 642 C CA . VAL A 1 85 ? 9.876 2.128 -1.197 1.00 93.69 85 VAL A CA 1
ATOM 643 C C . VAL A 1 85 ? 11.191 2.442 -1.908 1.00 93.69 85 VAL A C 1
ATOM 645 O O . VAL A 1 85 ? 11.522 3.607 -2.102 1.00 93.69 85 VAL A O 1
ATOM 648 N N . THR A 1 86 ? 11.933 1.418 -2.329 1.00 93.00 86 THR A N 1
ATOM 649 C CA . THR A 1 86 ? 13.231 1.566 -3.023 1.00 93.00 86 THR A CA 1
ATOM 650 C C . THR A 1 86 ? 13.174 1.274 -4.523 1.00 93.00 86 THR A C 1
ATOM 652 O O . THR A 1 86 ? 14.090 1.644 -5.254 1.00 93.00 86 THR A O 1
ATOM 655 N N . ASP A 1 87 ? 12.105 0.634 -5.002 1.00 94.44 87 ASP A N 1
ATOM 656 C CA . ASP A 1 87 ? 11.885 0.365 -6.424 1.00 94.44 87 ASP A CA 1
ATOM 657 C C . ASP A 1 87 ? 11.572 1.678 -7.168 1.00 94.44 87 ASP A C 1
ATOM 659 O O . ASP A 1 87 ? 10.567 2.341 -6.901 1.00 94.44 87 ASP A O 1
ATOM 663 N N . ALA A 1 88 ? 12.440 2.055 -8.111 1.00 95.75 88 ALA A N 1
ATOM 664 C CA . ALA A 1 88 ? 12.329 3.306 -8.859 1.00 95.75 88 ALA A CA 1
ATOM 665 C C . ALA A 1 88 ? 11.080 3.372 -9.758 1.00 95.75 88 ALA A C 1
ATOM 667 O O . ALA A 1 88 ? 10.500 4.446 -9.917 1.00 95.75 88 ALA A O 1
ATOM 668 N N . ALA A 1 89 ? 10.638 2.242 -10.319 1.00 95.50 89 ALA A N 1
ATOM 669 C CA . ALA A 1 89 ? 9.425 2.198 -11.129 1.00 95.50 89 ALA A CA 1
ATOM 670 C C . ALA A 1 89 ? 8.181 2.363 -10.246 1.00 95.50 89 ALA A C 1
ATOM 672 O O . ALA A 1 89 ? 7.265 3.099 -10.609 1.00 95.50 89 ALA A O 1
ATOM 673 N N . ALA A 1 90 ? 8.171 1.757 -9.054 1.00 96.75 90 ALA A N 1
ATOM 674 C CA . ALA A 1 90 ? 7.114 1.999 -8.074 1.00 96.75 90 ALA A CA 1
ATOM 675 C C . ALA A 1 90 ? 7.086 3.473 -7.632 1.00 96.75 90 ALA A C 1
ATOM 677 O O . ALA A 1 90 ? 6.014 4.077 -7.597 1.00 96.75 90 ALA A O 1
ATOM 678 N N . GLN A 1 91 ? 8.249 4.076 -7.347 1.00 97.69 91 GLN A N 1
ATOM 679 C CA . GLN A 1 91 ? 8.337 5.496 -6.986 1.00 97.69 91 GLN A CA 1
ATOM 680 C C . GLN A 1 91 ? 7.816 6.429 -8.084 1.00 97.69 91 GLN A C 1
ATOM 682 O O . GLN A 1 91 ? 7.125 7.396 -7.765 1.00 97.69 91 GLN A O 1
ATOM 687 N N . ALA A 1 92 ? 8.095 6.138 -9.359 1.00 97.62 92 ALA A N 1
ATOM 688 C CA . ALA A 1 92 ? 7.577 6.925 -10.478 1.00 97.62 92 ALA A CA 1
ATOM 689 C C . ALA A 1 92 ? 6.039 6.923 -10.504 1.00 97.62 92 ALA A C 1
ATOM 691 O O . ALA A 1 92 ? 5.422 7.986 -10.547 1.00 97.62 92 ALA A O 1
ATOM 692 N N . VAL A 1 93 ? 5.415 5.748 -10.362 1.00 97.69 93 VAL A N 1
ATOM 693 C CA . VAL A 1 93 ? 3.948 5.641 -10.291 1.00 97.69 93 VAL A CA 1
ATOM 694 C C . VAL A 1 93 ? 3.400 6.392 -9.077 1.00 97.69 93 VAL A C 1
ATOM 696 O O . VAL A 1 93 ? 2.422 7.121 -9.201 1.00 97.69 93 VAL A O 1
ATOM 699 N N . ILE A 1 94 ? 4.041 6.272 -7.910 1.00 97.56 94 ILE A N 1
ATOM 700 C CA . ILE A 1 94 ? 3.634 6.987 -6.690 1.00 97.56 94 ILE A CA 1
ATOM 701 C C . ILE A 1 94 ? 3.683 8.507 -6.889 1.00 97.56 94 ILE A C 1
ATOM 703 O O . ILE A 1 94 ? 2.764 9.201 -6.453 1.00 97.56 94 ILE A O 1
ATOM 707 N N . ALA A 1 95 ? 4.720 9.028 -7.548 1.00 97.19 95 ALA A N 1
ATOM 708 C CA . ALA A 1 95 ? 4.850 10.456 -7.829 1.00 97.19 95 ALA A CA 1
ATOM 709 C C . ALA A 1 95 ? 3.721 10.973 -8.738 1.00 97.19 95 ALA A C 1
ATOM 711 O O . ALA A 1 95 ? 3.241 12.088 -8.543 1.00 97.19 95 ALA A O 1
ATOM 712 N N . GLU A 1 96 ? 3.263 10.154 -9.687 1.00 97.25 96 GLU A N 1
ATOM 713 C CA . GLU A 1 96 ? 2.144 10.482 -10.576 1.00 97.25 96 GLU A CA 1
ATOM 714 C C . GLU A 1 96 ? 0.778 10.361 -9.887 1.00 97.25 96 GLU A C 1
ATOM 716 O O . GLU A 1 96 ? -0.118 11.171 -10.127 1.00 97.25 96 GLU A O 1
ATOM 721 N N . THR A 1 97 ? 0.584 9.343 -9.043 1.00 95.88 97 THR A N 1
ATOM 722 C CA . THR A 1 97 ? -0.740 9.014 -8.490 1.00 95.88 97 THR A CA 1
ATOM 723 C C . THR A 1 97 ? -1.009 9.583 -7.105 1.00 95.88 97 THR A C 1
ATOM 725 O O . THR A 1 97 ? -2.170 9.652 -6.697 1.00 95.88 97 THR A O 1
ATOM 728 N N . GLY A 1 98 ? 0.038 9.961 -6.375 1.00 95.75 98 GLY A N 1
ATOM 729 C CA . GLY A 1 98 ? -0.032 10.362 -4.975 1.00 95.75 98 GLY A CA 1
ATOM 730 C C . GLY A 1 98 ? -0.209 9.188 -4.006 1.00 95.75 98 GLY A C 1
ATOM 731 O O . GLY A 1 98 ? -0.349 8.031 -4.405 1.00 95.75 98 GLY A O 1
ATOM 732 N N . LEU A 1 99 ? -0.198 9.513 -2.709 1.00 94.69 99 LEU A N 1
ATOM 733 C CA . LEU A 1 99 ? -0.345 8.581 -1.586 1.00 94.69 99 LEU A CA 1
ATOM 734 C C . LEU A 1 99 ? -1.626 8.869 -0.775 1.00 94.69 99 LEU A C 1
ATOM 736 O O . LEU A 1 99 ? -2.100 10.011 -0.794 1.00 94.69 99 LEU A O 1
ATOM 740 N N . PRO A 1 100 ? -2.158 7.886 -0.015 1.00 96.31 100 PRO A N 1
ATOM 741 C CA . PRO A 1 100 ? -1.773 6.471 -0.040 1.00 96.31 100 PRO A CA 1
ATOM 742 C C . PRO A 1 100 ? -2.229 5.784 -1.337 1.00 96.31 100 PRO A C 1
ATOM 744 O O . PRO A 1 100 ? -3.160 6.248 -2.000 1.00 96.31 100 PRO A O 1
ATOM 747 N N . VAL A 1 101 ? -1.576 4.677 -1.699 1.00 98.19 101 VAL A N 1
ATOM 748 C CA . VAL A 1 101 ? -1.859 3.951 -2.950 1.00 98.19 101 VAL A CA 1
ATOM 749 C C . VAL A 1 101 ? -1.626 2.449 -2.801 1.00 98.19 101 VAL A C 1
ATOM 751 O O . VAL A 1 101 ? -0.766 2.019 -2.036 1.00 98.19 101 VAL A O 1
ATOM 754 N N . VAL A 1 102 ? -2.374 1.646 -3.557 1.00 98.38 102 VAL A N 1
ATOM 755 C CA . VAL A 1 102 ? -2.048 0.240 -3.820 1.00 98.38 102 VAL A CA 1
ATOM 756 C C . VAL A 1 102 ? -1.629 0.098 -5.269 1.00 98.38 102 VAL A C 1
ATOM 758 O O . VAL A 1 102 ? -2.386 0.440 -6.182 1.00 98.38 102 VAL A O 1
ATOM 761 N N . LEU A 1 103 ? -0.430 -0.431 -5.469 1.00 97.94 103 LEU A N 1
ATOM 762 C CA . LEU A 1 103 ? 0.108 -0.790 -6.767 1.00 97.94 103 LEU A CA 1
ATOM 763 C C . LEU A 1 103 ? -0.110 -2.281 -7.016 1.00 97.94 103 LEU A C 1
ATOM 765 O O . LEU A 1 103 ? -0.029 -3.086 -6.089 1.00 97.94 103 LEU A O 1
ATOM 769 N N . ALA A 1 104 ? -0.363 -2.642 -8.267 1.00 96.69 104 ALA A N 1
ATOM 770 C CA . ALA A 1 104 ? -0.310 -4.016 -8.736 1.00 96.69 104 ALA A CA 1
ATOM 771 C C . ALA A 1 104 ? 0.832 -4.162 -9.730 1.00 96.69 104 ALA A C 1
ATOM 773 O O . ALA A 1 104 ? 1.033 -3.284 -10.580 1.00 96.69 104 ALA A O 1
ATOM 774 N N . ARG A 1 105 ? 1.528 -5.289 -9.645 1.00 93.50 105 ARG A N 1
ATOM 775 C CA . ARG A 1 105 ? 2.509 -5.676 -10.640 1.00 93.50 105 ARG A CA 1
ATOM 776 C C . ARG A 1 105 ? 1.802 -6.232 -11.870 1.00 93.50 105 ARG A C 1
ATOM 778 O O . ARG A 1 105 ? 0.765 -6.893 -11.768 1.00 93.50 105 ARG A O 1
ATOM 785 N N . ASP A 1 106 ? 2.297 -5.891 -13.047 1.00 88.75 106 ASP A N 1
ATOM 786 C CA . ASP A 1 106 ? 1.862 -6.500 -14.300 1.00 88.75 106 ASP A CA 1
ATOM 787 C C . ASP A 1 106 ? 2.749 -7.713 -14.663 1.00 88.75 106 ASP A C 1
ATOM 789 O O . ASP A 1 106 ? 3.812 -7.903 -14.064 1.00 88.75 106 ASP A O 1
ATOM 793 N N . PRO A 1 107 ? 2.339 -8.549 -15.638 1.00 84.56 107 PRO A N 1
ATOM 794 C CA . PRO A 1 107 ? 3.131 -9.706 -16.063 1.00 84.56 107 PRO A CA 1
ATOM 795 C C . PRO A 1 107 ? 4.504 -9.362 -16.661 1.00 84.56 107 PRO A C 1
ATOM 797 O O . PRO A 1 107 ? 5.375 -10.225 -16.700 1.00 84.56 107 PRO A O 1
ATOM 800 N N . ALA A 1 108 ? 4.706 -8.128 -17.131 1.00 86.12 108 ALA A N 1
ATOM 801 C CA . ALA A 1 108 ? 5.989 -7.637 -17.629 1.00 86.12 108 ALA A CA 1
ATOM 802 C C . ALA A 1 108 ? 6.887 -7.086 -16.499 1.00 86.12 108 ALA A C 1
ATOM 804 O O . ALA A 1 108 ? 8.018 -6.674 -16.753 1.00 86.12 108 ALA A O 1
ATOM 805 N N . GLY A 1 109 ? 6.406 -7.094 -15.250 1.00 85.44 109 GLY A N 1
ATOM 806 C CA . GLY A 1 109 ? 7.126 -6.638 -14.063 1.00 85.44 109 GLY A CA 1
ATOM 807 C C . GLY A 1 109 ? 6.952 -5.152 -13.737 1.00 85.44 109 GLY A C 1
ATOM 808 O O . GLY A 1 109 ? 7.545 -4.691 -12.756 1.00 85.44 109 GLY A O 1
ATOM 809 N N . GLY A 1 110 ? 6.148 -4.421 -14.513 1.00 93.06 110 GLY A N 1
ATOM 810 C CA . GLY A 1 110 ? 5.825 -3.013 -14.296 1.00 93.06 110 GLY A CA 1
ATOM 811 C C . GLY A 1 110 ? 4.818 -2.799 -13.166 1.00 93.06 110 GLY A C 1
ATOM 812 O O . GLY A 1 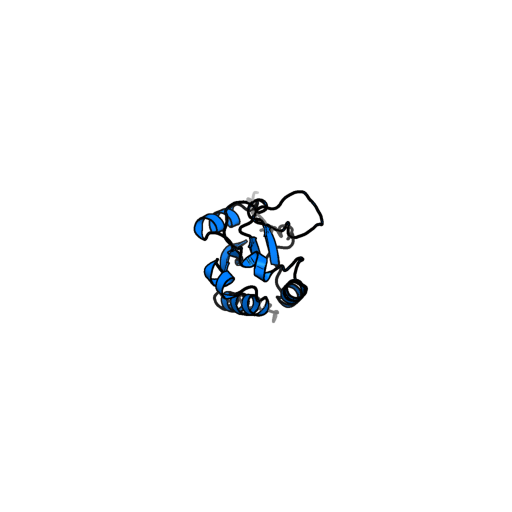110 ? 4.123 -3.721 -12.738 1.00 93.06 110 GLY A O 1
ATOM 813 N N . TRP A 1 111 ? 4.744 -1.563 -12.670 1.00 96.19 111 TRP A N 1
ATOM 814 C CA . TRP A 1 111 ? 3.811 -1.160 -11.620 1.00 96.19 111 TRP A CA 1
ATOM 815 C C . TRP A 1 111 ? 2.685 -0.303 -12.193 1.00 96.19 111 TRP A C 1
ATOM 817 O O . TRP A 1 111 ? 2.910 0.565 -13.032 1.00 96.19 111 TRP A O 1
ATOM 827 N N . ARG A 1 112 ? 1.466 -0.496 -11.683 1.00 96.44 112 ARG A N 1
ATOM 828 C CA . ARG A 1 112 ? 0.336 0.415 -11.917 1.00 96.44 112 ARG A CA 1
ATOM 829 C C . ARG A 1 112 ? -0.468 0.612 -10.640 1.00 96.44 112 ARG A C 1
ATOM 831 O O . ARG A 1 112 ? -0.649 -0.338 -9.883 1.00 96.44 112 ARG A O 1
ATOM 838 N N . ALA A 1 113 ? -1.018 1.803 -10.424 1.00 97.19 113 ALA A N 1
ATOM 839 C CA . ALA A 1 113 ? -1.962 2.018 -9.330 1.00 97.19 113 ALA A CA 1
ATOM 840 C C . ALA A 1 113 ? -3.301 1.321 -9.615 1.00 97.19 113 ALA A C 1
ATOM 842 O O . ALA A 1 113 ? -3.883 1.501 -10.686 1.00 97.19 113 ALA A O 1
ATOM 843 N N . VAL A 1 114 ? -3.791 0.550 -8.644 1.00 97.62 114 VAL A N 1
ATOM 844 C CA . VAL A 1 114 ? -5.083 -0.155 -8.709 1.00 97.62 114 VAL A CA 1
ATOM 845 C C . VAL A 1 114 ? -6.100 0.355 -7.698 1.00 97.62 114 VAL A C 1
ATOM 847 O O . VAL A 1 114 ? -7.289 0.276 -7.978 1.00 97.62 114 VAL A O 1
ATOM 850 N N . LEU A 1 115 ? -5.653 0.915 -6.571 1.00 98.00 115 LEU A N 1
ATOM 851 C CA . LEU A 1 115 ? -6.499 1.660 -5.636 1.00 98.00 115 LEU A CA 1
ATOM 852 C C . LEU A 1 115 ? -5.777 2.948 -5.256 1.00 98.00 115 LEU A C 1
ATOM 854 O O . LEU A 1 115 ? -4.644 2.903 -4.770 1.00 98.00 115 LEU A O 1
ATOM 858 N N . ARG A 1 116 ? -6.415 4.093 -5.492 1.00 97.62 116 ARG A N 1
ATOM 859 C CA . ARG A 1 116 ? -5.883 5.415 -5.133 1.00 97.62 116 ARG A CA 1
ATOM 860 C C . ARG A 1 116 ? -6.503 5.900 -3.827 1.00 97.62 116 ARG A C 1
ATOM 862 O O . ARG A 1 116 ? -7.444 5.298 -3.316 1.00 97.62 116 ARG A O 1
ATOM 869 N N . ARG A 1 117 ? -6.014 7.033 -3.317 1.00 95.88 117 ARG A N 1
ATOM 870 C CA . ARG A 1 117 ? -6.528 7.704 -2.112 1.00 95.88 117 ARG A CA 1
ATOM 871 C C . ARG A 1 117 ? -8.058 7.683 -2.005 1.00 95.88 117 ARG A C 1
ATOM 873 O O . ARG A 1 117 ? -8.569 7.188 -1.013 1.00 95.88 117 ARG A O 1
ATOM 880 N N . ALA A 1 118 ? -8.773 8.139 -3.035 1.00 95.88 118 ALA A N 1
ATOM 881 C CA . ALA A 1 118 ? -10.236 8.210 -3.006 1.00 95.88 118 ALA A CA 1
ATOM 882 C C . ALA A 1 118 ? -10.917 6.833 -2.870 1.00 95.88 118 ALA A C 1
ATOM 884 O O . ALA A 1 118 ? -11.993 6.730 -2.284 1.00 95.88 118 ALA A O 1
ATOM 885 N N . ASP A 1 119 ? -10.310 5.772 -3.405 1.00 97.44 119 ASP A N 1
ATOM 886 C CA . ASP A 1 119 ? -10.808 4.404 -3.240 1.00 97.44 119 ASP A CA 1
ATOM 887 C C . ASP A 1 119 ? -10.585 3.939 -1.800 1.00 97.44 119 ASP A C 1
ATOM 889 O O . ASP A 1 119 ? -11.501 3.445 -1.151 1.00 97.44 119 ASP A O 1
ATOM 893 N N . LEU A 1 120 ? -9.387 4.179 -1.267 1.00 97.00 120 LEU A N 1
ATOM 894 C CA . LEU A 1 120 ? -9.014 3.811 0.099 1.00 97.00 120 LEU A CA 1
ATOM 895 C C . LEU A 1 120 ? -9.841 4.568 1.149 1.00 97.00 120 LEU A C 1
ATOM 897 O O . LEU A 1 120 ? -10.283 3.969 2.125 1.00 97.00 120 LEU A O 1
ATOM 901 N N . GLU A 1 121 ? -10.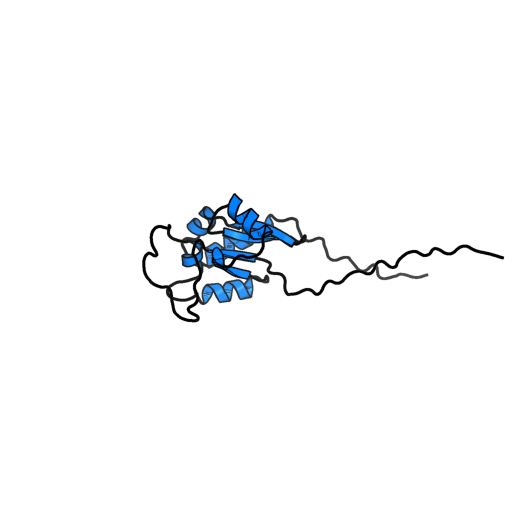113 5.853 0.931 1.00 95.00 121 GLU A N 1
ATOM 902 C CA . GLU A 1 121 ? -11.013 6.654 1.769 1.00 95.00 121 GLU A CA 1
ATOM 903 C C . GLU A 1 121 ? -12.447 6.105 1.718 1.00 95.00 121 GLU A C 1
ATOM 905 O O . GLU A 1 121 ? -13.099 5.977 2.755 1.00 95.00 121 GLU A O 1
ATOM 910 N N . ARG A 1 122 ? -12.922 5.673 0.539 1.00 96.31 122 ARG A N 1
ATOM 911 C CA . ARG A 1 122 ? -14.239 5.030 0.386 1.00 96.31 122 ARG A CA 1
ATOM 912 C C . ARG A 1 122 ? -14.342 3.700 1.134 1.00 96.31 122 ARG A C 1
ATOM 914 O O . ARG A 1 122 ? -15.436 3.355 1.573 1.00 96.31 122 ARG A O 1
ATOM 921 N N . ALA A 1 123 ? -13.233 2.982 1.326 1.00 96.88 123 ALA A N 1
ATOM 922 C CA . ALA A 1 123 ? -13.230 1.782 2.160 1.00 96.88 123 ALA A CA 1
ATOM 923 C C . ALA A 1 123 ? -13.556 2.075 3.631 1.00 96.88 123 ALA A C 1
ATOM 925 O O . ALA A 1 123 ? -13.970 1.164 4.347 1.00 96.88 123 ALA A O 1
ATOM 926 N N . GLY A 1 124 ? -13.349 3.310 4.107 1.00 93.56 124 GLY A N 1
ATOM 927 C CA . GLY A 1 124 ? -13.703 3.722 5.468 1.00 93.56 124 GLY A CA 1
ATOM 928 C C . GLY A 1 124 ? -13.055 2.858 6.556 1.00 93.56 124 GLY A C 1
ATOM 929 O O . GLY A 1 124 ? -13.693 2.530 7.553 1.00 93.56 124 GLY A O 1
ATOM 930 N N . GLY A 1 125 ? -11.821 2.395 6.330 1.00 94.06 125 GLY A N 1
ATOM 931 C CA . GLY A 1 125 ? -11.122 1.485 7.242 1.00 94.06 125 GLY A CA 1
ATOM 932 C C . GLY A 1 125 ? -11.619 0.029 7.226 1.00 94.06 125 GLY A C 1
ATOM 933 O O . GLY A 1 125 ? -11.134 -0.787 8.015 1.00 94.06 125 GLY A O 1
ATOM 934 N N . SER A 1 126 ? -12.560 -0.341 6.354 1.00 97.19 126 SER A N 1
ATOM 935 C CA . SER A 1 126 ? -13.055 -1.716 6.217 1.00 97.19 126 SER A CA 1
ATOM 936 C C . SER A 1 126 ? -12.110 -2.583 5.379 1.00 97.19 126 SER A C 1
ATOM 938 O O . SER A 1 126 ? -11.783 -2.250 4.239 1.00 97.19 126 SER A O 1
ATOM 940 N N . VAL A 1 127 ? -11.703 -3.733 5.931 1.00 98.19 127 VAL A N 1
ATOM 941 C C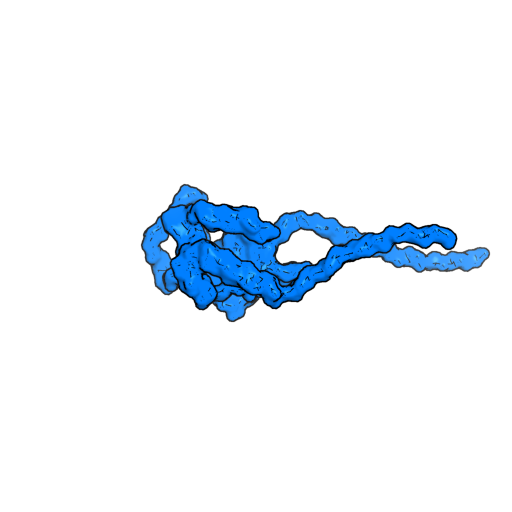A . VAL A 1 127 ? -10.905 -4.736 5.202 1.00 98.19 127 VAL A CA 1
ATOM 942 C C . VAL A 1 127 ? -11.740 -5.411 4.114 1.00 98.19 127 VAL A C 1
ATOM 944 O O . VAL A 1 127 ? -11.236 -5.628 3.017 1.00 98.19 127 VAL A O 1
ATOM 947 N N . ASP A 1 128 ? -13.016 -5.689 4.383 1.00 98.06 128 ASP A N 1
ATOM 948 C CA . ASP A 1 128 ? -13.898 -6.357 3.421 1.00 98.06 128 ASP A CA 1
ATOM 949 C C . ASP A 1 128 ? -14.191 -5.450 2.217 1.00 98.06 128 ASP A C 1
ATOM 951 O O . ASP A 1 128 ? -14.200 -5.903 1.074 1.00 98.06 128 ASP A O 1
ATOM 955 N N . GLU A 1 129 ? -14.376 -4.146 2.451 1.00 98.31 129 GLU A N 1
ATOM 956 C CA . GLU A 1 129 ? -14.570 -3.181 1.363 1.00 98.31 129 GLU A CA 1
ATOM 957 C C . GLU A 1 129 ? -13.306 -3.033 0.518 1.00 98.31 129 GLU A C 1
ATOM 959 O O . GLU A 1 129 ? -13.368 -3.055 -0.712 1.00 98.31 129 GLU A O 1
ATOM 964 N N . PHE A 1 130 ? -12.151 -2.952 1.181 1.00 98.38 130 PHE A N 1
ATOM 965 C CA . PHE A 1 130 ? -10.856 -2.985 0.518 1.00 98.38 130 PHE A CA 1
ATOM 966 C C . PHE A 1 130 ? -10.699 -4.235 -0.361 1.00 98.38 130 PHE A C 1
ATOM 968 O O . PHE A 1 130 ? -10.333 -4.108 -1.529 1.00 98.38 130 PHE A O 1
ATOM 975 N N . GLU A 1 131 ? -11.018 -5.423 0.165 1.00 97.44 131 GLU A N 1
ATOM 976 C CA . GLU A 1 131 ? -10.958 -6.690 -0.573 1.00 97.44 131 GLU A CA 1
ATOM 977 C C . GLU A 1 131 ? -11.869 -6.654 -1.808 1.00 97.44 131 GLU A C 1
ATOM 979 O O . GLU A 1 131 ? -11.407 -6.947 -2.914 1.00 97.44 131 GLU A O 1
ATOM 984 N N . ARG A 1 132 ? -13.128 -6.207 -1.668 1.00 97.44 132 ARG A N 1
ATOM 985 C CA . ARG A 1 132 ? -14.054 -6.071 -2.809 1.00 97.44 132 ARG A CA 1
ATOM 986 C C . ARG A 1 132 ? -13.495 -5.172 -3.906 1.00 97.44 132 ARG A C 1
ATOM 988 O O . ARG A 1 132 ? -13.523 -5.557 -5.075 1.00 97.44 132 ARG A O 1
ATOM 995 N N . MET A 1 133 ? -13.000 -3.986 -3.553 1.00 97.44 133 MET A N 1
ATOM 996 C CA . MET A 1 133 ? -12.454 -3.048 -4.537 1.00 97.44 133 MET A CA 1
ATOM 997 C C . MET A 1 133 ? -11.185 -3.593 -5.198 1.00 97.44 133 MET A C 1
ATOM 999 O O . MET A 1 133 ? -11.039 -3.491 -6.417 1.00 97.44 133 MET A O 1
ATOM 1003 N N . LEU A 1 134 ? -10.288 -4.210 -4.420 1.00 96.62 134 LEU A N 1
ATOM 1004 C CA . LEU A 1 134 ? -9.052 -4.791 -4.937 1.00 96.62 134 LEU A CA 1
ATOM 1005 C C . LEU A 1 134 ? -9.346 -5.911 -5.941 1.00 96.62 134 LEU A C 1
ATOM 1007 O O . LEU A 1 134 ? -8.759 -5.929 -7.021 1.00 96.62 134 LEU A O 1
ATOM 1011 N N . LEU A 1 135 ? -10.271 -6.821 -5.618 1.00 94.12 135 LEU A N 1
ATOM 1012 C CA . LEU A 1 135 ? -10.699 -7.896 -6.519 1.00 94.12 135 LEU A CA 1
ATOM 1013 C C . LEU A 1 135 ? -11.427 -7.352 -7.756 1.00 94.12 135 LEU A C 1
ATOM 1015 O O . LEU A 1 135 ? -11.206 -7.848 -8.860 1.00 94.12 135 LEU A O 1
ATOM 1019 N N . GLY A 1 136 ? -12.227 -6.294 -7.607 1.00 93.94 136 GLY A N 1
ATOM 1020 C CA . GLY A 1 136 ? -12.839 -5.593 -8.738 1.00 93.94 136 GLY A CA 1
ATOM 1021 C C . GLY A 1 136 ? -11.796 -5.022 -9.703 1.00 93.94 136 GLY A C 1
ATOM 1022 O O . GLY A 1 136 ? -11.918 -5.187 -10.914 1.00 93.94 136 GLY A O 1
ATOM 1023 N N . ALA A 1 137 ? -10.716 -4.437 -9.179 1.00 88.88 137 ALA A N 1
ATOM 1024 C CA . ALA A 1 137 ? -9.615 -3.910 -9.986 1.00 88.88 137 ALA A CA 1
ATOM 1025 C C . ALA A 1 137 ? -8.779 -5.006 -10.684 1.00 88.88 137 ALA A C 1
ATOM 1027 O O . ALA A 1 137 ? -8.134 -4.732 -11.700 1.00 88.88 137 ALA A O 1
ATOM 1028 N N . ARG A 1 138 ? -8.796 -6.253 -10.181 1.00 79.75 138 ARG A N 1
ATOM 1029 C CA . ARG A 1 138 ? -8.144 -7.409 -10.835 1.00 79.75 138 ARG A CA 1
ATOM 1030 C C . ARG A 1 138 ? -8.823 -7.805 -12.136 1.00 79.75 138 ARG A C 1
ATOM 1032 O O . ARG A 1 138 ? -8.131 -8.143 -13.090 1.00 79.75 138 ARG A O 1
ATOM 1039 N N . GLY A 1 139 ? -10.154 -7.738 -12.174 1.00 61.16 139 GLY A N 1
ATOM 1040 C CA . GLY A 1 139 ? -10.960 -8.114 -13.339 1.00 61.16 139 GLY A CA 1
ATOM 1041 C C . GLY A 1 139 ? -10.798 -7.192 -14.552 1.00 61.16 139 GLY A C 1
ATOM 1042 O O . GLY A 1 139 ? -11.238 -7.547 -15.640 1.00 61.16 139 GLY A O 1
ATOM 1043 N N . THR A 1 140 ? -10.146 -6.037 -14.383 1.00 56.12 140 THR A N 1
ATOM 1044 C CA . THR A 1 140 ? -9.956 -5.019 -15.433 1.00 56.12 140 THR A CA 1
ATOM 1045 C C . THR A 1 140 ? -8.517 -4.992 -15.985 1.00 56.12 140 THR A C 1
ATOM 1047 O O . THR A 1 140 ? -8.168 -4.111 -16.765 1.00 56.12 140 THR A O 1
ATOM 1050 N N . GLY A 1 141 ? -7.656 -5.943 -15.596 1.00 46.31 141 GLY A N 1
ATOM 1051 C CA . GLY A 1 141 ? -6.360 -6.186 -16.249 1.00 46.31 141 GLY A CA 1
ATOM 1052 C C . GLY A 1 141 ? -6.488 -7.160 -17.431 1.00 46.31 141 GLY A C 1
ATOM 1053 O O . GLY A 1 141 ? -7.462 -7.913 -17.477 1.00 46.31 141 GLY A O 1
ATOM 1054 N N . PRO A 1 142 ? -5.540 -7.182 -18.394 1.00 42.34 142 PRO A N 1
ATOM 1055 C CA . PRO A 1 142 ? -5.574 -8.162 -19.476 1.00 42.34 142 PRO A CA 1
ATOM 1056 C C . PRO A 1 142 ? -5.599 -9.577 -18.885 1.00 42.34 142 PRO A C 1
ATOM 1058 O O . PRO A 1 142 ? -4.777 -9.920 -18.035 1.00 42.34 142 PRO A O 1
ATOM 1061 N N . SER A 1 143 ? -6.591 -10.362 -19.313 1.00 38.00 143 SER A N 1
ATOM 1062 C CA . SER A 1 143 ? -6.775 -11.765 -18.937 1.00 38.00 143 SER A CA 1
ATOM 1063 C C . SER A 1 143 ? -5.452 -12.532 -19.077 1.00 38.00 143 SER A C 1
ATOM 1065 O O . SER A 1 143 ? -4.757 -12.324 -20.077 1.00 38.00 143 SER A O 1
ATOM 1067 N N . PRO A 1 144 ? -5.067 -13.399 -18.121 1.00 40.66 144 PRO A N 1
ATOM 1068 C CA . PRO A 1 144 ? -3.892 -14.235 -18.313 1.00 40.66 144 PRO A CA 1
ATOM 1069 C C . PRO A 1 144 ? -4.106 -15.107 -19.553 1.00 40.66 144 PRO A C 1
ATOM 1071 O O . PRO A 1 144 ? -5.170 -15.707 -19.724 1.00 40.66 144 PRO A O 1
ATOM 1074 N N . ALA A 1 145 ? -3.096 -15.161 -20.424 1.00 38.31 145 ALA A N 1
ATOM 1075 C CA . ALA A 1 145 ? -3.098 -16.084 -21.550 1.00 38.31 145 ALA A CA 1
ATOM 1076 C C . ALA A 1 145 ? -3.386 -17.507 -21.029 1.00 38.31 145 ALA A C 1
ATOM 1078 O O . ALA A 1 145 ? -2.843 -17.886 -19.984 1.00 38.31 145 ALA A O 1
ATOM 1079 N N . PRO A 1 146 ? -4.250 -18.287 -21.707 1.00 34.78 146 PRO A N 1
ATOM 1080 C CA . PRO A 1 146 ? -4.531 -19.653 -21.287 1.00 34.78 146 PRO A CA 1
ATOM 1081 C C . PRO A 1 146 ? -3.221 -20.454 -21.239 1.00 34.78 146 PRO A C 1
ATOM 1083 O O . PRO A 1 146 ? -2.313 -20.164 -22.026 1.00 34.78 146 PRO A O 1
ATOM 1086 N N . PRO A 1 147 ? -3.099 -21.454 -20.343 1.00 37.50 147 PRO A N 1
ATOM 1087 C CA . PRO A 1 147 ? -1.903 -22.281 -20.297 1.00 37.50 147 PRO A CA 1
ATOM 1088 C C . PRO A 1 147 ? -1.658 -22.874 -21.684 1.00 37.50 147 PRO A C 1
ATOM 1090 O O . PRO A 1 147 ? -2.594 -23.359 -22.329 1.00 37.50 147 PRO A O 1
ATOM 1093 N N . ALA A 1 148 ? -0.405 -22.797 -22.141 1.00 46.41 148 ALA A N 1
ATOM 1094 C CA . ALA A 1 148 ? 0.026 -23.444 -23.3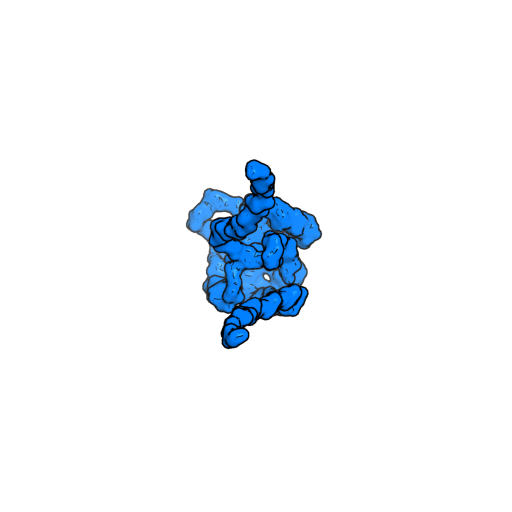68 1.00 46.41 148 ALA A CA 1
ATOM 1095 C C . ALA A 1 148 ? -0.385 -24.917 -23.282 1.00 46.41 148 ALA A C 1
ATOM 1097 O O . ALA A 1 148 ? 0.077 -25.654 -22.413 1.00 46.41 148 ALA A O 1
ATOM 1098 N N . GLN A 1 149 ? -1.334 -25.316 -24.127 1.00 45.25 149 GLN A N 1
ATOM 1099 C CA . GLN A 1 149 ? -1.720 -26.711 -24.222 1.00 45.25 149 GLN A CA 1
ATOM 1100 C C . GLN A 1 149 ? -0.535 -27.438 -24.839 1.00 45.25 149 GLN A C 1
ATOM 1102 O O . GLN A 1 149 ? -0.174 -27.159 -25.984 1.00 45.25 149 GLN A O 1
ATOM 1107 N N . ASP A 1 150 ? 0.073 -28.336 -24.065 1.00 42.72 150 ASP A N 1
ATOM 1108 C CA . ASP A 1 150 ? 1.079 -29.260 -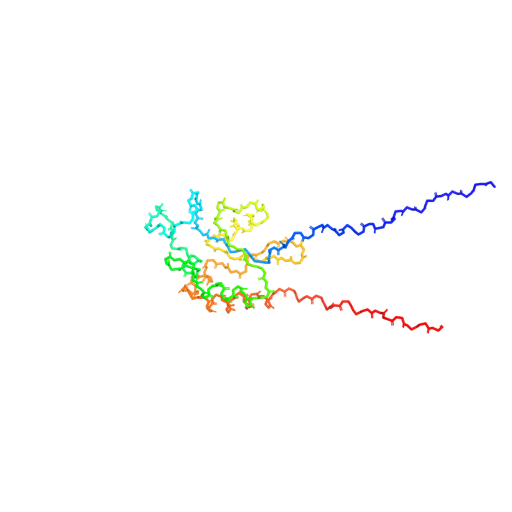24.563 1.00 42.72 150 ASP A CA 1
ATOM 1109 C C . ASP A 1 150 ? 0.515 -29.950 -25.803 1.00 42.72 150 ASP A C 1
ATOM 1111 O O . ASP A 1 150 ? -0.402 -30.776 -25.720 1.00 42.72 150 ASP A O 1
ATOM 1115 N N . ALA A 1 151 ? 1.078 -29.610 -26.960 1.00 51.94 151 ALA A N 1
ATOM 1116 C CA . ALA A 1 151 ? 0.935 -30.385 -28.172 1.00 51.94 151 ALA A CA 1
ATOM 1117 C C . ALA A 1 151 ? 1.598 -31.744 -27.917 1.00 51.94 151 ALA A C 1
ATOM 1119 O O . ALA A 1 151 ? 2.766 -31.966 -28.232 1.00 51.94 151 ALA A O 1
ATOM 1120 N N . ARG A 1 152 ? 0.860 -32.662 -27.286 1.00 48.75 152 ARG A N 1
ATOM 1121 C CA . ARG A 1 152 ? 1.245 -34.067 -27.241 1.00 48.75 152 ARG A CA 1
ATOM 1122 C C . ARG A 1 152 ? 1.111 -34.614 -28.652 1.00 48.75 152 ARG A C 1
ATOM 1124 O O . ARG A 1 152 ? 0.016 -34.819 -29.164 1.00 48.75 152 ARG A O 1
ATOM 1131 N N . SER A 1 153 ? 2.282 -34.793 -29.245 1.00 51.22 153 SER A N 1
ATOM 1132 C CA . SER A 1 153 ? 2.670 -35.801 -30.217 1.00 51.22 153 SER A CA 1
ATOM 1133 C C . SER A 1 153 ? 1.572 -36.792 -30.601 1.00 51.22 153 SER A C 1
ATOM 1135 O O . SER A 1 153 ? 1.105 -37.582 -29.783 1.00 51.22 153 SER A O 1
ATOM 1137 N N . SER A 1 154 ? 1.260 -36.843 -31.890 1.00 49.38 154 SER A N 1
ATOM 1138 C CA . SER A 1 154 ? 0.852 -38.086 -32.536 1.00 49.38 154 SER A CA 1
ATOM 1139 C C . SER A 1 154 ? 1.763 -38.291 -33.733 1.00 49.38 154 SER A C 1
ATOM 1141 O O . SER A 1 154 ? 1.585 -37.708 -34.797 1.00 49.38 154 SER A O 1
ATOM 1143 N N . SER A 1 155 ? 2.807 -39.071 -33.469 1.00 53.84 155 SER A N 1
ATOM 1144 C CA . SER A 1 155 ? 3.616 -39.771 -34.452 1.00 53.84 155 SER A CA 1
ATOM 1145 C C . SER A 1 155 ? 2.728 -40.673 -35.307 1.00 53.84 155 SER A C 1
ATOM 1147 O O . SER A 1 155 ? 1.887 -41.385 -34.759 1.00 53.84 155 SER A O 1
ATOM 1149 N N . THR A 1 156 ? 2.960 -40.702 -36.615 1.00 56.16 156 THR A N 1
ATOM 1150 C CA . THR A 1 156 ? 2.970 -41.919 -37.443 1.00 56.16 156 THR A CA 1
ATOM 1151 C C . THR A 1 156 ? 3.837 -41.635 -38.658 1.00 56.16 156 THR A C 1
ATOM 1153 O O . THR A 1 156 ? 3.652 -40.554 -39.257 1.00 56.16 156 THR A O 1
#